Protein AF-A0A9D9IIN2-F1 (afdb_monomer)

Radius of gyration: 14.55 Å; Cα contacts (8 Å, |Δi|>4): 43; chains: 1; bounding box: 26×34×39 Å

Solvent-accessible surface area (backbone atoms only — not comparable to full-atom values): 4421 Å² total; per-residue (Å²): 112,48,69,61,52,56,52,61,61,70,51,80,81,54,86,91,33,70,48,47,52,44,67,67,39,91,86,58,73,88,71,92,36,62,61,48,57,54,38,81,85,60,56,63,70,59,53,48,54,50,39,36,74,75,66,77,50,71,72,78,84,81,90,81,87,85,131

Organism: NCBI:txid2840872

Mean predicted aligned error: 3.19 Å

Structure (mmCIF, N/CA/C/O backbone):
data_AF-A0A9D9IIN2-F1
#
_entry.id   AF-A0A9D9IIN2-F1
#
loop_
_atom_site.group_PDB
_atom_site.id
_atom_site.type_symbol
_atom_site.label_atom_id
_atom_site.label_alt_id
_atom_site.label_comp_id
_atom_site.label_asym_id
_atom_site.label_entity_id
_atom_site.label_seq_id
_atom_site.pdbx_PDB_ins_code
_atom_site.Cartn_x
_atom_site.Cartn_y
_atom_site.Cartn_z
_atom_site.occupancy
_atom_site.B_iso_or_equiv
_atom_site.auth_seq_id
_atom_site.auth_comp_id
_atom_site.auth_asym_id
_atom_site.auth_atom_id
_atom_site.pdbx_PDB_model_num
ATOM 1 N N . ASP A 1 1 ? -1.164 -1.468 8.023 1.00 90.19 1 ASP A N 1
ATOM 2 C CA . ASP A 1 1 ? -2.299 -0.633 7.613 1.00 90.19 1 ASP A CA 1
ATOM 3 C C . ASP A 1 1 ? -2.914 -1.201 6.337 1.00 90.19 1 ASP A C 1
ATOM 5 O O . ASP A 1 1 ? -2.182 -1.391 5.369 1.00 90.19 1 ASP A O 1
ATOM 9 N N . GLN A 1 2 ? -4.199 -1.567 6.364 1.00 96.25 2 GLN A N 1
ATOM 10 C CA . GLN A 1 2 ? -4.890 -2.166 5.213 1.00 96.25 2 GLN A CA 1
ATOM 11 C C . GLN A 1 2 ? -5.185 -1.118 4.125 1.00 96.25 2 GLN A C 1
ATOM 13 O O . GLN A 1 2 ? -4.927 -1.368 2.949 1.00 96.25 2 GLN A O 1
ATOM 18 N N . ALA A 1 3 ? -5.618 0.084 4.515 1.00 96.25 3 ALA A N 1
ATOM 19 C CA . ALA A 1 3 ? -5.954 1.161 3.590 1.00 96.25 3 ALA A CA 1
ATOM 20 C C . ALA A 1 3 ? -4.750 1.596 2.739 1.00 96.25 3 ALA A C 1
ATOM 22 O O . ALA A 1 3 ? -4.887 1.817 1.533 1.00 96.25 3 ALA A O 1
ATOM 23 N N . CYS A 1 4 ? -3.558 1.671 3.341 1.00 95.44 4 CYS A N 1
ATOM 24 C CA . CYS A 1 4 ? -2.319 1.985 2.630 1.00 95.44 4 CYS A CA 1
ATOM 25 C C . CYS A 1 4 ? -1.952 0.917 1.593 1.00 95.44 4 CYS A C 1
ATOM 27 O O . CYS A 1 4 ? -1.571 1.260 0.476 1.00 95.44 4 CYS A O 1
ATOM 29 N N . VAL A 1 5 ? -2.072 -0.367 1.942 1.00 96.19 5 VAL A N 1
ATOM 30 C CA . VAL A 1 5 ? -1.812 -1.473 1.007 1.00 96.19 5 VAL A CA 1
ATOM 31 C C . VAL A 1 5 ? -2.755 -1.384 -0.185 1.00 96.19 5 VAL A C 1
ATOM 33 O O . VAL A 1 5 ? -2.301 -1.402 -1.328 1.00 96.19 5 VAL A O 1
ATOM 36 N N . ASP A 1 6 ? -4.048 -1.210 0.074 1.00 96.50 6 ASP A N 1
ATOM 37 C CA . ASP A 1 6 ? -5.051 -1.148 -0.985 1.00 96.50 6 ASP A CA 1
ATOM 38 C C . ASP A 1 6 ? -4.855 0.089 -1.872 1.00 96.50 6 ASP A C 1
ATOM 40 O O . ASP A 1 6 ? -5.060 0.029 -3.084 1.00 96.50 6 ASP A O 1
ATOM 44 N N . ALA A 1 7 ? -4.412 1.211 -1.297 1.00 96.12 7 ALA A N 1
ATOM 45 C CA . ALA A 1 7 ? -4.026 2.389 -2.064 1.00 96.12 7 ALA A CA 1
ATOM 46 C C . ALA A 1 7 ? -2.834 2.101 -2.987 1.00 96.12 7 ALA A C 1
ATOM 48 O O . ALA A 1 7 ? -2.919 2.417 -4.171 1.00 96.12 7 ALA A O 1
ATOM 49 N N . CYS A 1 8 ? -1.769 1.467 -2.487 1.00 95.75 8 CYS A N 1
ATOM 50 C CA . CYS A 1 8 ? -0.599 1.096 -3.288 1.00 95.75 8 CYS A CA 1
ATOM 51 C C . CYS A 1 8 ? -0.944 0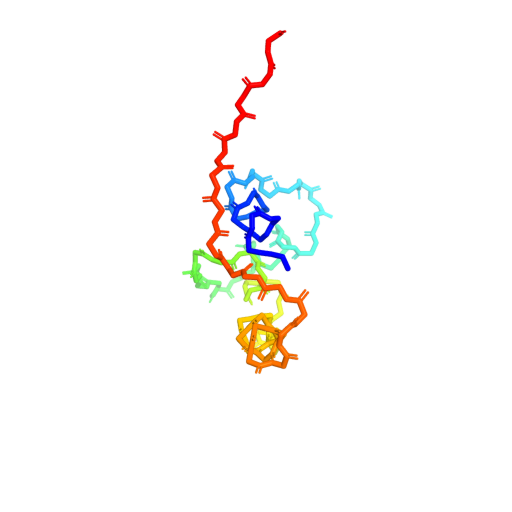.128 -4.427 1.00 95.75 8 CYS A C 1
ATOM 53 O O . CYS A 1 8 ? -0.425 0.280 -5.532 1.00 95.75 8 CYS A O 1
ATOM 55 N N . LEU A 1 9 ? -1.825 -0.846 -4.183 1.00 96.19 9 LEU A N 1
ATOM 56 C CA . LEU A 1 9 ? -2.262 -1.814 -5.195 1.00 96.19 9 LEU A CA 1
ATOM 57 C C . LEU A 1 9 ? -3.098 -1.178 -6.316 1.00 96.19 9 LEU A C 1
ATOM 59 O O . LEU A 1 9 ? -3.087 -1.676 -7.435 1.00 96.19 9 LEU A O 1
ATOM 63 N N . ARG A 1 10 ? -3.794 -0.064 -6.050 1.00 96.00 10 ARG A N 1
ATOM 64 C CA . ARG A 1 10 ? -4.569 0.674 -7.068 1.00 96.00 10 ARG A CA 1
ATOM 65 C C . ARG A 1 10 ? -3.732 1.615 -7.939 1.00 96.00 10 ARG A C 1
ATOM 67 O O . ARG A 1 10 ? -4.247 2.121 -8.933 1.00 96.00 10 ARG A O 1
ATOM 74 N N . GLN A 1 11 ? -2.493 1.915 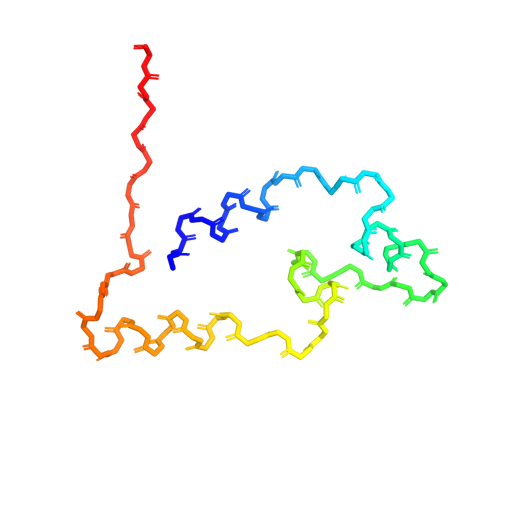-7.554 1.00 96.38 11 GLN A N 1
ATOM 75 C CA . GLN A 1 11 ? -1.659 2.861 -8.297 1.00 96.38 11 GLN A CA 1
ATOM 76 C C . GLN A 1 11 ? -1.125 2.259 -9.595 1.00 96.38 11 GLN A C 1
ATOM 78 O O . GLN A 1 11 ? -0.933 1.057 -9.710 1.00 96.38 11 GLN A O 1
ATOM 83 N N . THR A 1 12 ? -0.819 3.106 -10.575 1.00 96.00 12 THR A N 1
ATOM 84 C CA . THR A 1 12 ? -0.032 2.652 -11.729 1.00 96.00 12 THR A CA 1
ATOM 85 C C . THR A 1 12 ? 1.434 2.494 -11.307 1.00 96.00 12 THR A C 1
ATOM 87 O O . THR A 1 12 ? 1.980 3.436 -10.722 1.00 96.00 12 THR A O 1
ATOM 90 N N . PRO A 1 13 ? 2.088 1.350 -11.589 1.00 95.31 13 PRO A N 1
ATOM 91 C CA . PRO A 1 13 ? 3.509 1.166 -11.316 1.00 95.31 13 PRO A CA 1
ATOM 92 C C . PRO A 1 13 ? 4.369 2.277 -11.926 1.00 95.31 13 PRO A C 1
ATOM 94 O O . PRO A 1 13 ? 4.186 2.665 -13.081 1.00 95.31 13 PRO A O 1
ATOM 97 N N . LEU A 1 14 ? 5.318 2.790 -11.144 1.00 95.56 14 LEU A N 1
ATOM 98 C CA . LEU A 1 14 ? 6.166 3.898 -11.570 1.00 95.56 14 LEU A CA 1
ATOM 99 C C . LEU A 1 14 ? 7.204 3.414 -12.603 1.00 95.56 14 LEU A C 1
ATOM 101 O O . LEU A 1 14 ? 7.875 2.414 -12.331 1.00 95.56 14 LEU A O 1
ATOM 105 N N . PRO A 1 15 ? 7.388 4.098 -13.748 1.00 96.56 15 PRO A N 1
ATOM 106 C CA . PRO A 1 15 ? 8.391 3.710 -14.739 1.00 96.56 15 PRO A CA 1
ATOM 107 C C . PRO A 1 15 ? 9.811 3.673 -14.159 1.00 96.56 15 PRO A C 1
ATOM 109 O O . PRO A 1 15 ? 10.198 4.571 -13.412 1.00 96.56 15 PRO A O 1
ATOM 112 N N . GLY A 1 16 ? 10.592 2.654 -14.530 1.00 95.38 16 GLY A N 1
ATOM 113 C CA . GLY A 1 16 ? 11.971 2.471 -14.055 1.00 95.38 16 GLY A CA 1
ATOM 114 C C . GLY A 1 16 ? 12.076 2.068 -12.580 1.00 95.38 16 GLY A C 1
ATOM 115 O O . GLY A 1 16 ? 13.131 2.227 -11.970 1.00 95.38 16 GLY A O 1
ATOM 116 N N . SER A 1 17 ? 10.979 1.595 -11.983 1.00 96.44 17 SER A N 1
ATOM 117 C CA . SER A 1 17 ? 10.989 0.961 -10.666 1.00 96.44 17 SER A CA 1
ATOM 118 C C . SER A 1 17 ? 11.299 -0.532 -10.780 1.00 96.44 17 SER A C 1
ATOM 120 O O . SER A 1 17 ? 11.033 -1.152 -11.811 1.00 96.44 17 SER A O 1
ATOM 122 N N . GLN A 1 18 ? 11.750 -1.138 -9.677 1.00 95.38 18 GLN A N 1
ATOM 123 C CA . GLN A 1 18 ? 11.950 -2.590 -9.587 1.00 95.38 18 GLN A CA 1
ATOM 124 C C . GLN A 1 18 ? 10.710 -3.378 -10.041 1.00 95.38 18 GLN A C 1
ATOM 126 O O . GLN A 1 18 ? 10.844 -4.400 -10.707 1.00 95.38 18 GLN A O 1
ATOM 131 N N . LEU A 1 19 ? 9.507 -2.903 -9.702 1.00 96.25 19 LEU A N 1
ATOM 132 C CA . LEU A 1 19 ? 8.263 -3.537 -10.127 1.00 96.25 19 LEU A CA 1
ATOM 133 C C . LEU A 1 19 ? 8.134 -3.534 -11.654 1.00 96.25 19 LEU A C 1
ATOM 135 O O . LEU A 1 19 ? 7.886 -4.580 -12.244 1.00 96.25 19 LEU A O 1
ATOM 139 N N . THR A 1 20 ? 8.332 -2.385 -12.306 1.00 96.81 20 THR A N 1
ATOM 140 C CA . THR A 1 20 ? 8.249 -2.304 -13.773 1.00 96.81 20 THR A CA 1
ATOM 141 C C . THR A 1 20 ? 9.366 -3.075 -14.474 1.00 96.81 20 THR A C 1
ATOM 143 O O . THR A 1 20 ? 9.140 -3.622 -15.555 1.00 96.81 20 THR A O 1
ATOM 146 N N . ASP A 1 21 ? 10.542 -3.168 -13.850 1.00 96.00 21 ASP A N 1
ATOM 147 C CA . ASP A 1 21 ? 11.649 -3.978 -14.353 1.00 96.00 21 ASP A CA 1
ATOM 148 C C . ASP A 1 21 ? 11.287 -5.468 -14.307 1.00 96.00 21 ASP A C 1
ATOM 150 O O . ASP A 1 21 ? 11.451 -6.166 -15.306 1.00 96.00 21 ASP A O 1
ATOM 154 N N . GLU A 1 22 ? 10.718 -5.948 -13.194 1.00 95.19 22 GLU A N 1
ATOM 155 C CA . GLU A 1 22 ? 10.272 -7.339 -13.045 1.00 95.19 22 GLU A CA 1
ATOM 156 C C . GLU A 1 22 ? 9.117 -7.675 -13.998 1.00 95.19 22 GLU A C 1
ATOM 158 O O . GLU A 1 22 ? 9.158 -8.706 -14.668 1.00 95.19 22 GLU A O 1
ATOM 163 N N . MET A 1 23 ? 8.143 -6.768 -14.144 1.00 94.94 23 MET A N 1
ATOM 164 C CA . MET A 1 23 ? 7.033 -6.898 -15.100 1.00 94.94 23 MET A CA 1
ATOM 165 C C . MET A 1 23 ? 7.503 -7.026 -16.555 1.00 94.94 23 MET A C 1
ATOM 167 O O . MET A 1 23 ? 6.805 -7.613 -17.380 1.00 94.94 23 MET A O 1
ATOM 171 N N . SER A 1 24 ? 8.680 -6.485 -16.879 1.00 95.81 24 SER A N 1
ATOM 172 C CA . SER A 1 24 ? 9.257 -6.522 -18.227 1.00 95.81 24 SER A CA 1
ATOM 173 C C . SER A 1 24 ? 10.082 -7.787 -18.499 1.00 95.81 24 SER A C 1
ATOM 175 O O . SER A 1 24 ? 10.556 -7.984 -19.622 1.00 95.81 24 SER A O 1
ATOM 177 N N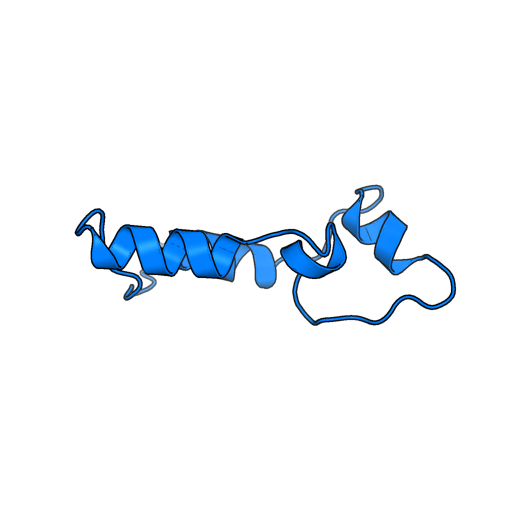 . ARG A 1 25 ? 10.296 -8.655 -17.498 1.00 95.12 25 ARG A N 1
ATOM 178 C CA . ARG A 1 25 ? 11.140 -9.847 -17.653 1.00 95.12 25 ARG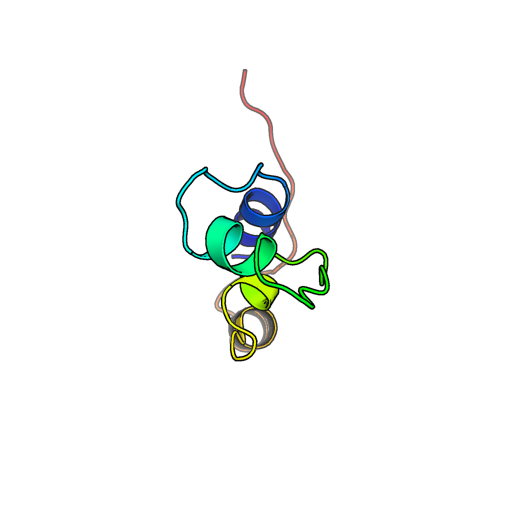 A CA 1
ATOM 179 C C . ARG A 1 25 ? 10.446 -10.942 -18.469 1.00 95.12 25 ARG A C 1
ATOM 181 O O . ARG A 1 25 ? 9.243 -11.169 -18.325 1.00 95.12 25 ARG A O 1
ATOM 188 N N . PRO A 1 26 ? 11.202 -11.705 -19.280 1.00 96.38 26 PRO A N 1
ATOM 189 C CA . PRO A 1 26 ? 10.667 -12.887 -19.945 1.00 96.38 26 PRO A CA 1
ATOM 190 C C . PRO A 1 26 ? 10.109 -13.891 -18.930 1.00 96.38 26 PRO A C 1
ATOM 192 O O . PRO A 1 26 ? 10.793 -14.255 -17.975 1.00 96.38 26 PRO A O 1
ATOM 195 N N . GLY A 1 27 ? 8.878 -14.356 -19.155 1.00 93.00 27 GLY A N 1
ATOM 196 C CA . GLY A 1 27 ? 8.207 -15.304 -18.261 1.00 93.00 27 GLY A CA 1
ATOM 197 C C . GLY A 1 27 ? 7.565 -14.671 -17.023 1.00 93.00 27 GLY A C 1
ATOM 198 O O . GLY A 1 27 ? 7.145 -15.409 -16.134 1.00 93.00 27 GLY A O 1
ATOM 199 N N . PHE A 1 28 ? 7.469 -13.338 -16.959 1.00 94.12 28 PHE A N 1
ATOM 200 C CA . PHE A 1 28 ? 6.710 -12.661 -15.913 1.00 94.12 28 PHE A CA 1
ATOM 201 C C . PHE A 1 28 ? 5.245 -13.123 -15.910 1.00 94.12 28 PHE A C 1
ATOM 203 O O . PHE A 1 28 ? 4.583 -13.180 -16.948 1.00 94.12 28 PHE A O 1
ATOM 210 N N . HIS A 1 29 ? 4.747 -13.438 -14.717 1.00 93.75 29 HIS A N 1
ATOM 211 C CA . HIS A 1 29 ? 3.354 -13.774 -14.463 1.00 93.75 29 HIS A CA 1
ATOM 212 C C . HIS A 1 29 ? 2.795 -12.765 -13.468 1.00 93.75 29 HIS A C 1
ATOM 214 O O . HIS A 1 29 ? 3.198 -12.761 -12.300 1.00 93.75 29 HIS A O 1
ATOM 220 N N . ASP A 1 30 ? 1.848 -11.949 -13.924 1.00 93.50 30 ASP A N 1
ATOM 221 C CA . ASP A 1 30 ? 1.199 -10.958 -13.076 1.00 93.50 30 ASP A CA 1
ATOM 222 C C . ASP A 1 30 ? 0.370 -11.642 -11.982 1.00 93.50 30 ASP A C 1
ATOM 224 O O . ASP A 1 30 ? -0.566 -12.391 -12.263 1.00 93.50 30 A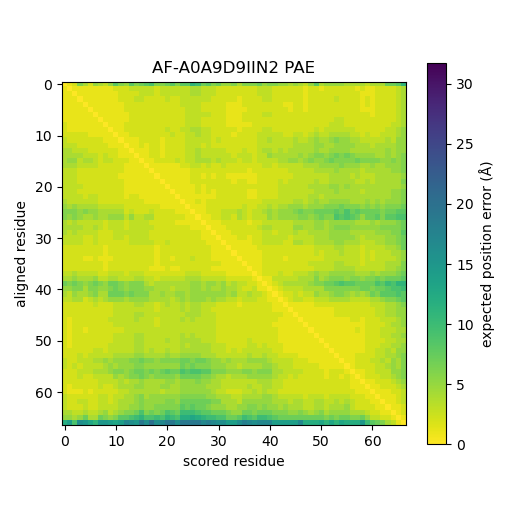SP A O 1
ATOM 228 N N . ARG A 1 31 ? 0.729 -11.403 -10.718 1.00 92.69 31 ARG A N 1
ATOM 229 C CA . ARG A 1 31 ? -0.029 -11.863 -9.543 1.00 92.69 31 ARG A CA 1
ATOM 230 C C . ARG A 1 31 ? -1.141 -10.894 -9.135 1.00 92.69 31 ARG A C 1
ATOM 232 O O . ARG A 1 31 ? -1.812 -11.144 -8.140 1.00 92.69 31 ARG A O 1
ATOM 239 N N . HIS A 1 32 ? -1.325 -9.800 -9.880 1.00 92.75 32 HIS A N 1
ATOM 240 C CA . HIS A 1 32 ? -2.216 -8.685 -9.545 1.00 92.75 32 HIS A CA 1
ATOM 241 C C . HIS A 1 32 ? -1.934 -8.093 -8.158 1.00 92.75 32 HIS A C 1
ATOM 243 O O . HIS A 1 32 ? -2.820 -7.583 -7.474 1.00 92.75 32 HIS A O 1
ATOM 249 N N . ASP A 1 33 ? -0.671 -8.169 -7.745 1.00 95.69 33 ASP A N 1
ATOM 250 C CA . ASP A 1 33 ? -0.197 -7.710 -6.454 1.00 95.69 33 ASP A CA 1
ATOM 251 C C . ASP A 1 33 ? 1.194 -7.106 -6.635 1.00 95.69 33 ASP A C 1
ATOM 253 O O . ASP A 1 33 ? 2.152 -7.803 -6.971 1.00 95.69 33 ASP A O 1
ATOM 257 N N . HIS A 1 34 ? 1.308 -5.792 -6.445 1.00 95.94 34 HIS A N 1
ATOM 258 C CA . HIS A 1 34 ? 2.572 -5.075 -6.613 1.00 95.94 34 HIS A CA 1
ATOM 259 C C . HIS A 1 34 ? 3.660 -5.574 -5.663 1.00 95.94 34 HIS A C 1
ATOM 261 O O . HIS A 1 34 ? 4.830 -5.614 -6.045 1.00 95.94 34 HIS A O 1
ATOM 267 N N . PHE A 1 35 ? 3.295 -5.957 -4.441 1.00 95.12 35 PHE A N 1
ATOM 268 C CA . PHE A 1 35 ? 4.245 -6.413 -3.437 1.00 95.12 35 PHE A CA 1
ATOM 269 C C . PHE A 1 35 ? 4.780 -7.789 -3.809 1.00 95.12 35 PHE A C 1
ATOM 271 O O . PHE A 1 35 ? 5.999 -7.972 -3.875 1.00 95.12 35 PHE A O 1
ATOM 278 N N . ASP A 1 36 ? 3.882 -8.711 -4.157 1.00 94.56 36 ASP A N 1
ATOM 279 C CA . ASP A 1 36 ? 4.284 -10.055 -4.548 1.00 94.56 36 ASP A CA 1
ATOM 280 C C . ASP A 1 36 ? 5.080 -9.995 -5.845 1.00 94.56 36 ASP A C 1
ATOM 282 O O . ASP A 1 36 ? 6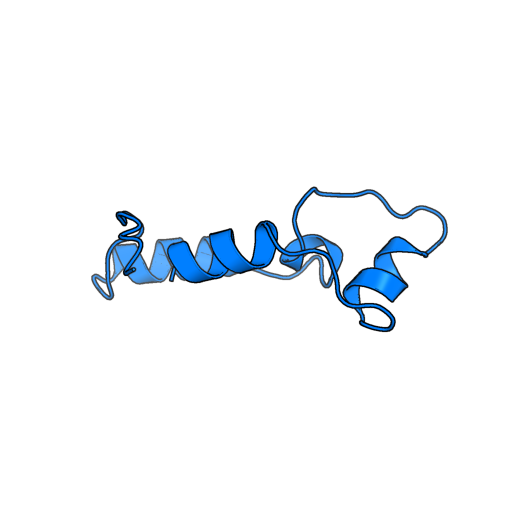.147 -10.599 -5.917 1.00 94.56 36 ASP A O 1
ATOM 286 N N . ASN A 1 37 ? 4.606 -9.254 -6.856 1.00 94.94 37 ASN A N 1
ATOM 287 C CA . ASN A 1 37 ? 5.290 -9.073 -8.141 1.00 94.94 37 ASN A CA 1
ATOM 288 C C . ASN A 1 37 ? 6.702 -8.505 -7.970 1.00 94.94 37 ASN A C 1
ATOM 290 O O . ASN A 1 37 ? 7.592 -8.923 -8.695 1.00 94.94 37 ASN A O 1
ATOM 294 N N . THR A 1 38 ? 6.928 -7.616 -6.998 1.00 93.94 38 THR A N 1
ATOM 295 C CA . THR A 1 38 ? 8.253 -7.035 -6.723 1.00 93.94 38 THR A CA 1
ATOM 296 C C . THR A 1 38 ? 9.185 -8.021 -6.017 1.00 93.94 38 THR A C 1
ATOM 298 O O . THR A 1 38 ? 10.371 -8.100 -6.344 1.00 93.94 38 THR A O 1
ATOM 301 N N . ASN A 1 39 ? 8.676 -8.759 -5.028 1.00 90.06 39 ASN A N 1
ATOM 302 C CA . ASN A 1 39 ? 9.431 -9.772 -4.299 1.00 90.06 39 ASN A CA 1
ATOM 303 C C . ASN A 1 39 ? 8.480 -10.881 -3.810 1.00 90.06 39 ASN A C 1
ATOM 305 O O . ASN A 1 39 ? 7.611 -10.604 -2.981 1.00 90.06 39 ASN A O 1
ATOM 309 N N . PRO A 1 40 ? 8.672 -12.141 -4.247 1.00 83.69 40 PRO A N 1
ATOM 310 C CA . PRO A 1 40 ? 7.788 -13.249 -3.884 1.00 83.69 40 PRO A CA 1
ATOM 311 C C . PRO A 1 40 ? 7.848 -13.636 -2.400 1.00 83.69 40 PRO A C 1
ATOM 313 O O . PRO A 1 40 ? 6.974 -14.353 -1.935 1.00 83.69 40 PRO A O 1
ATOM 316 N N . ASN A 1 41 ? 8.854 -13.173 -1.653 1.00 89.50 41 ASN A N 1
ATOM 317 C CA . ASN A 1 41 ? 8.989 -13.430 -0.216 1.00 89.50 41 ASN A CA 1
ATOM 318 C C . ASN A 1 41 ? 8.322 -12.340 0.643 1.00 89.50 41 ASN A C 1
ATOM 320 O O . ASN A 1 41 ? 8.655 -12.188 1.820 1.00 89.50 41 ASN A O 1
ATOM 324 N N . THR A 1 42 ? 7.453 -11.511 0.058 1.00 88.88 42 THR A N 1
ATOM 325 C CA . THR A 1 42 ? 6.788 -10.444 0.806 1.00 88.88 42 THR A CA 1
ATOM 326 C C . THR A 1 42 ? 5.634 -11.004 1.636 1.00 88.88 42 THR A C 1
ATOM 328 O O . THR A 1 42 ? 4.651 -11.496 1.106 1.00 88.88 42 THR A O 1
ATOM 331 N N . GLU A 1 43 ? 5.708 -10.848 2.957 1.00 93.00 43 GLU A N 1
ATOM 332 C CA . GLU A 1 43 ? 4.735 -11.413 3.910 1.00 93.00 43 GLU A CA 1
ATOM 333 C C . GLU A 1 43 ? 3.785 -10.357 4.499 1.00 93.00 43 GLU A C 1
ATOM 335 O O . GLU A 1 43 ? 3.360 -10.428 5.656 1.00 93.00 43 GLU A O 1
ATOM 340 N N . TYR A 1 44 ? 3.448 -9.324 3.720 1.00 94.00 44 TYR A N 1
ATOM 341 C CA . TYR A 1 44 ? 2.701 -8.175 4.238 1.00 94.00 44 TYR A CA 1
ATOM 342 C C . TYR A 1 44 ? 1.318 -8.573 4.781 1.00 94.00 44 TYR A C 1
ATOM 344 O O . TYR A 1 44 ? 0.873 -8.036 5.795 1.00 94.00 44 TYR A O 1
ATOM 352 N N . ARG A 1 45 ? 0.656 -9.557 4.158 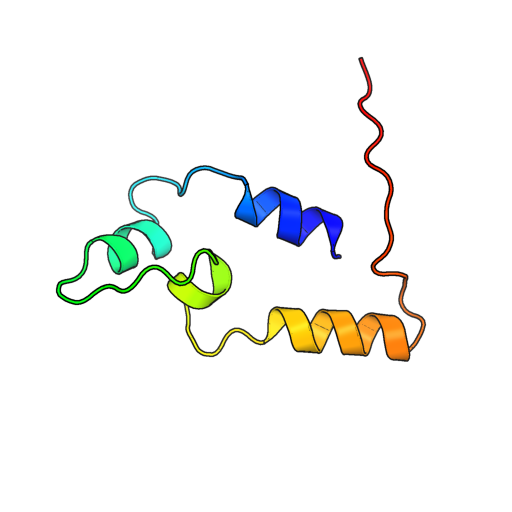1.00 94.75 45 ARG A N 1
ATOM 353 C CA . ARG A 1 45 ? -0.654 -10.075 4.586 1.00 94.75 45 ARG A CA 1
ATOM 354 C C . ARG A 1 45 ? -0.572 -10.714 5.972 1.00 94.75 45 ARG A C 1
ATOM 356 O O . ARG A 1 45 ? -1.411 -10.431 6.827 1.00 94.75 45 ARG A O 1
ATOM 363 N N . THR A 1 46 ? 0.468 -11.511 6.208 1.00 95.56 46 THR A N 1
ATOM 364 C CA . THR A 1 46 ? 0.747 -12.157 7.496 1.00 95.56 46 THR A CA 1
ATOM 365 C C . THR A 1 46 ? 1.052 -11.115 8.571 1.00 95.56 46 THR A C 1
ATOM 367 O O . THR A 1 46 ? 0.499 -11.183 9.669 1.00 95.56 46 THR A O 1
ATOM 370 N N . CYS A 1 47 ? 1.857 -10.098 8.246 1.00 94.94 47 CYS A N 1
ATOM 371 C CA . CYS A 1 47 ? 2.144 -8.989 9.157 1.00 94.94 47 CYS A CA 1
ATOM 372 C C . CYS A 1 47 ? 0.876 -8.211 9.547 1.00 94.94 47 CYS A C 1
ATOM 374 O O . CYS A 1 47 ? 0.690 -7.905 10.725 1.00 94.94 47 CYS A O 1
ATOM 376 N N . LEU A 1 48 ? -0.019 -7.927 8.592 1.00 96.25 48 LEU A N 1
ATOM 377 C CA . LEU A 1 48 ? -1.301 -7.264 8.867 1.00 96.25 48 LEU A CA 1
ATOM 378 C C . LEU A 1 48 ? -2.211 -8.114 9.761 1.00 96.25 48 LEU A C 1
ATOM 380 O O . LEU A 1 48 ? -2.767 -7.597 10.728 1.00 96.25 48 LEU A O 1
ATOM 384 N N . ALA A 1 49 ? -2.334 -9.412 9.471 1.00 97.06 49 ALA A N 1
ATOM 385 C CA . ALA A 1 49 ? -3.127 -10.332 10.284 1.00 97.06 49 ALA A CA 1
ATOM 386 C C . ALA A 1 49 ? -2.574 -10.462 11.713 1.00 97.06 49 ALA A C 1
ATOM 388 O O . ALA A 1 49 ? -3.331 -10.511 12.682 1.00 97.06 49 ALA A O 1
ATOM 389 N N . HIS A 1 50 ? -1.247 -10.488 11.864 1.00 97.19 50 HIS A N 1
ATOM 390 C CA . HIS A 1 50 ? -0.611 -10.519 13.176 1.00 97.19 50 HIS A CA 1
ATOM 391 C C . HIS A 1 50 ? -0.856 -9.226 13.963 1.00 97.19 50 HIS A C 1
ATOM 393 O O . HIS A 1 50 ? -1.221 -9.301 15.134 1.00 97.19 50 HIS A O 1
ATOM 399 N N . ALA A 1 51 ? -0.702 -8.061 13.324 1.00 97.25 51 ALA A N 1
ATOM 400 C CA . ALA A 1 51 ? -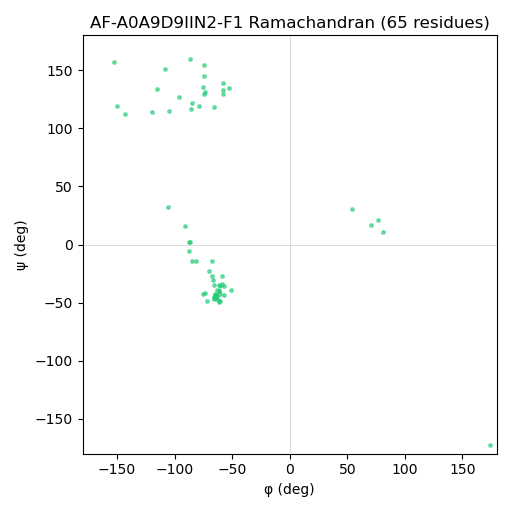0.934 -6.758 13.945 1.00 97.25 51 ALA A CA 1
ATOM 401 C C . ALA A 1 51 ? -2.361 -6.623 14.506 1.00 97.25 51 ALA A C 1
ATOM 403 O O . ALA A 1 51 ? -2.541 -6.173 15.637 1.00 97.25 51 ALA A O 1
ATOM 404 N N . GLU A 1 52 ? -3.366 -7.070 13.754 1.00 97.62 52 GLU A N 1
ATOM 405 C CA . GLU A 1 52 ? -4.756 -7.108 14.220 1.00 97.62 52 GLU A CA 1
ATOM 406 C C . GLU A 1 52 ? -4.934 -8.070 15.403 1.00 97.62 52 GLU A C 1
ATOM 408 O O . GLU A 1 52 ? -5.497 -7.700 16.433 1.00 97.62 52 GLU A O 1
ATOM 413 N N . LYS A 1 53 ? -4.364 -9.280 15.315 1.00 97.62 53 LYS A N 1
ATOM 414 C CA . LYS A 1 53 ? -4.449 -10.292 16.379 1.00 97.62 53 LYS A CA 1
ATOM 415 C C . LYS A 1 53 ? -3.874 -9.819 17.719 1.00 97.62 53 LYS A C 1
ATOM 417 O O . LYS A 1 53 ? -4.371 -10.235 18.764 1.00 97.62 53 LYS A O 1
ATOM 422 N N . ILE A 1 54 ? -2.827 -8.994 17.706 1.00 97.88 54 ILE A N 1
ATOM 423 C CA . ILE A 1 54 ? -2.221 -8.441 18.930 1.00 97.88 54 ILE A CA 1
ATOM 424 C C . ILE A 1 54 ? -2.890 -7.141 19.405 1.00 97.88 54 ILE A C 1
ATOM 426 O O . ILE A 1 54 ? -2.447 -6.563 20.394 1.00 97.88 54 ILE A O 1
ATOM 430 N N . GLY A 1 55 ? -3.939 -6.673 18.721 1.00 96.44 55 GLY A N 1
ATOM 431 C CA . GLY A 1 55 ? -4.676 -5.464 19.089 1.00 96.44 55 GLY A CA 1
ATOM 432 C C . GLY A 1 55 ? -3.973 -4.156 18.723 1.00 96.44 55 GLY A C 1
ATOM 433 O O . GLY A 1 55 ? -4.286 -3.123 19.308 1.00 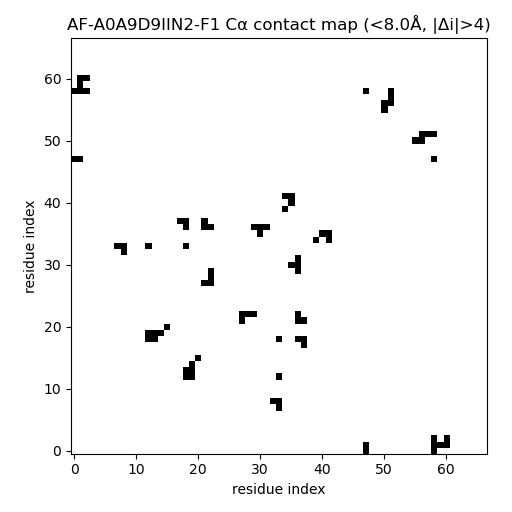96.44 55 GLY A O 1
ATOM 434 N N . LEU A 1 56 ? -3.033 -4.171 17.768 1.00 96.38 56 LEU A N 1
ATOM 435 C CA . LEU A 1 56 ? -2.368 -2.948 17.296 1.00 96.38 56 LEU A CA 1
ATOM 436 C C . LEU A 1 56 ? -3.320 -2.049 16.485 1.00 96.38 56 LEU A C 1
ATOM 438 O O . LEU A 1 56 ? -3.095 -0.847 16.376 1.00 96.38 56 LEU A O 1
ATOM 442 N N . GLY A 1 57 ? -4.380 -2.625 15.916 1.00 93.81 57 GLY A N 1
ATOM 443 C CA . GLY A 1 57 ? -5.402 -1.915 15.154 1.00 93.81 57 GLY A CA 1
ATOM 444 C C . GLY A 1 57 ? -6.406 -2.873 14.514 1.00 93.81 57 GLY A C 1
ATOM 445 O O . GLY A 1 57 ? -6.370 -4.074 14.772 1.00 93.81 57 GLY A O 1
ATOM 446 N N . SER A 1 58 ? -7.278 -2.328 13.667 1.00 95.06 58 SER A N 1
ATOM 447 C CA . SER A 1 58 ? -8.228 -3.081 12.839 1.00 95.06 58 SER A CA 1
ATOM 448 C C . SER A 1 58 ? -7.807 -3.027 11.372 1.00 95.06 58 SER A C 1
ATOM 450 O O . SER A 1 58 ? -7.183 -2.055 10.935 1.00 95.06 58 SER A O 1
ATOM 452 N N . ARG A 1 59 ? -8.144 -4.064 10.602 1.00 95.88 59 ARG A N 1
ATOM 453 C CA . ARG A 1 59 ? -8.036 -4.035 9.137 1.00 95.88 59 ARG A CA 1
ATOM 454 C C . ARG A 1 59 ? -9.254 -3.408 8.462 1.00 95.88 59 ARG A C 1
ATOM 456 O O . ARG A 1 59 ? -9.168 -3.085 7.281 1.00 95.88 59 ARG A O 1
ATOM 463 N N . GLU A 1 60 ? -10.360 -3.235 9.179 1.00 96.56 60 GLU A N 1
ATOM 464 C CA . GLU A 1 60 ? -11.552 -2.551 8.680 1.00 96.56 60 GLU A CA 1
ATOM 465 C C . GLU A 1 60 ? -11.333 -1.039 8.653 1.00 96.56 60 GLU A C 1
ATOM 467 O O . GLU A 1 60 ? -10.806 -0.452 9.601 1.00 96.56 60 GLU A O 1
ATOM 472 N N . TYR A 1 61 ? -11.747 -0.401 7.562 1.00 95.94 61 TYR A N 1
ATOM 473 C CA . TYR A 1 61 ? -11.649 1.042 7.401 1.00 95.94 61 TYR A CA 1
ATOM 474 C C . TYR A 1 61 ? -12.738 1.563 6.459 1.00 95.94 61 TYR A C 1
ATOM 476 O O . TYR A 1 61 ? -13.242 0.837 5.602 1.00 95.94 61 TYR A O 1
ATOM 484 N N . GLU A 1 62 ? -13.063 2.845 6.601 1.00 96.06 62 GLU A N 1
ATOM 485 C CA . GLU A 1 62 ? -13.926 3.594 5.689 1.00 96.06 62 GLU A CA 1
ATOM 486 C C . GLU A 1 62 ? -13.097 4.695 5.016 1.00 96.06 62 GLU A C 1
ATOM 488 O O . GLU A 1 62 ? -12.330 5.399 5.677 1.00 96.06 62 GLU A O 1
ATOM 493 N N . LEU A 1 63 ? -13.222 4.842 3.694 1.00 94.56 63 LEU A N 1
ATOM 494 C CA . LEU A 1 63 ? -12.589 5.944 2.969 1.00 94.56 63 LEU A CA 1
ATOM 495 C C . LEU A 1 63 ? -13.494 7.170 3.008 1.00 94.56 63 LEU A C 1
ATOM 497 O O . LEU A 1 63 ? -14.571 7.166 2.419 1.00 94.56 63 LEU A O 1
ATOM 501 N N . VAL A 1 64 ? -13.009 8.236 3.641 1.00 94.88 64 VAL A N 1
ATOM 502 C CA . VAL A 1 64 ? -13.659 9.548 3.633 1.00 94.88 64 VAL A CA 1
ATOM 503 C C . VAL A 1 64 ? -12.889 10.471 2.693 1.00 94.88 64 VAL A C 1
ATOM 505 O O . VAL A 1 64 ? -11.727 10.791 2.939 1.00 94.88 64 VAL A O 1
ATOM 508 N N . GLU A 1 65 ? -13.531 10.897 1.606 1.00 93.44 65 GLU A N 1
ATOM 509 C CA . GLU A 1 65 ? -12.965 11.876 0.676 1.00 93.44 65 GLU A CA 1
ATOM 510 C C . GLU A 1 65 ? -13.240 13.296 1.186 1.00 93.44 65 GLU A C 1
ATOM 512 O O . GLU A 1 65 ? -14.391 13.691 1.382 1.00 93.44 65 GLU A O 1
ATOM 517 N N . VAL A 1 66 ? -12.175 14.067 1.406 1.00 91.69 66 VAL A N 1
ATOM 518 C CA . VAL A 1 66 ? -12.265 15.469 1.825 1.00 91.69 66 VAL A CA 1
ATOM 519 C C . VAL A 1 66 ? -12.143 16.351 0.587 1.00 91.69 66 VAL A C 1
ATOM 521 O O . VAL A 1 66 ? -11.197 16.200 -0.185 1.00 91.69 66 VAL A O 1
ATOM 524 N N . ARG A 1 67 ? -13.116 17.247 0.402 1.00 79.25 67 ARG A N 1
ATOM 525 C CA . ARG A 1 67 ? -13.166 18.223 -0.693 1.00 79.25 67 ARG A CA 1
ATOM 526 C C . ARG A 1 67 ? -12.688 19.593 -0.243 1.00 79.25 67 ARG A C 1
ATOM 528 O O . ARG A 1 67 ? -12.976 19.945 0.923 1.00 79.25 67 ARG A O 1
#

pLDDT: mean 94.68, std 3.0, range [79.25, 97.88]

Foldseek 3Di:
DLVVQVVVLPDDDDPPDLLVVLVPDPPQDDPSHSQCSSPVPDPVVVVQVVCVVVPVDDNDDDDDDDD

Sequence (67 aa):
DQACVDACLRQTPLPGSQLTDEMSRPGFHDRHDHFDNTNPNTEYRTCLAHAEKIGLGSREYELVEVR

Secondary structure (DSSP, 8-state):
-HHHHHHHHHSPPPTTSHHHHHHTSTT----S-HHHHH-TT--HHHHHHHHHHTTS--S--------